Protein AF-A0A8B7P1I6-F1 (afdb_monomer_lite)

InterPro domains:
  IPR000974 Glycoside hydrolase, family 22, lysozyme [PR00137] (18-28)
  IPR000974 Glycoside hydrolase, family 22, lysozyme [PR00137] (29-44)
  IPR000974 Glycoside hydrolase, family 22, lysozyme [PR00137] (51-60)
  IPR000974 Glycoside hydrolase, family 22, lysozyme [PR00137] (61-74)
  IPR001916 Glycoside hydrolase, family 22 [PF00062] (8-75)
  IPR001916 Glycoside hydrolase, family 22 [PR00135] (1-17)
  IPR001916 Glycoside hydrolase, family 22 [PR00135] (22-31)
  IPR001916 Glycoside hydrolase, family 22 [PR00135] (32-47)
  IPR001916 Glycoside hydrolase, family 22 [PR00135] (52-63)
  IPR001916 Glycoside hydrolase, family 22 [PS51348] (1-78)
  IPR001916 Glycoside hydrolase, family 22 [PTHR11407] (8-77)
  IPR001916 Glycoside hydrolase, family 22 [SM00263] (2-76)
  IPR019799 Glycoside hydrolase family 22 domain [PS00128] (24-42)
  IPR023346 Lysozyme-like domain superfamily [SSF53955] (8-73)

Sequence (79 aa):
MIISSSAQINDYYWCNSGTGTNDCNINCDKLKDNDIADDVKCAKKIFARHGFNDAWNGWKNNCKGKNLSSYTSGCNLTC

Organism: Hyalella azteca (NCBI:txid294128)

pLDDT: mean 82.24, std 12.04, range [39.03, 93.38]

Radius of gyration: 14.02 Å; chains: 1; bounding box: 38×23×32 Å

Structure (mmCIF, N/CA/C/O backbone):
data_AF-A0A8B7P1I6-F1
#
_entry.id   AF-A0A8B7P1I6-F1
#
loop_
_atom_site.group_PDB
_atom_site.id
_atom_site.type_symbol
_atom_site.label_atom_id
_atom_site.label_alt_id
_atom_site.label_comp_id
_atom_site.label_asym_id
_atom_site.label_entity_id
_atom_site.label_seq_id
_atom_site.pdbx_PDB_ins_code
_atom_site.Cartn_x
_atom_site.Cartn_y
_atom_site.Cartn_z
_atom_site.occupancy
_atom_site.B_iso_or_equiv
_atom_site.auth_seq_id
_atom_site.auth_comp_id
_atom_site.auth_asym_id
_atom_site.auth_atom_id
_atom_site.pdbx_PDB_model_num
ATOM 1 N N . MET A 1 1 ? 7.118 11.470 -3.129 1.00 40.78 1 MET A N 1
ATOM 2 C CA . MET A 1 1 ? 5.876 11.082 -2.421 1.00 40.78 1 MET A CA 1
ATOM 3 C C . MET A 1 1 ? 4.714 11.618 -3.233 1.00 40.78 1 MET A C 1
ATOM 5 O O . MET A 1 1 ? 4.081 12.599 -2.862 1.00 40.78 1 MET A O 1
ATOM 9 N N . ILE A 1 2 ? 4.485 11.016 -4.395 1.00 39.03 2 ILE A N 1
ATOM 10 C CA . ILE A 1 2 ? 3.301 11.324 -5.186 1.00 39.03 2 ILE A CA 1
ATOM 11 C C . ILE A 1 2 ? 2.140 10.512 -4.589 1.00 39.03 2 ILE A C 1
ATOM 13 O O . ILE A 1 2 ? 1.988 9.320 -4.822 1.00 39.03 2 ILE A O 1
ATOM 17 N N . ILE A 1 3 ? 1.353 11.184 -3.749 1.00 49.44 3 ILE A N 1
ATOM 18 C CA . ILE A 1 3 ? 0.088 10.735 -3.145 1.00 49.44 3 ILE A CA 1
ATOM 19 C C . ILE A 1 3 ? -1.008 10.892 -4.213 1.00 49.44 3 ILE A C 1
ATOM 21 O O . ILE A 1 3 ? -1.772 11.847 -4.164 1.00 49.44 3 ILE A O 1
ATOM 25 N N . SER A 1 4 ? -1.065 10.059 -5.253 1.00 46.25 4 SER A N 1
ATOM 26 C CA . SER A 1 4 ? -2.217 10.117 -6.191 1.00 46.25 4 SER A CA 1
ATOM 27 C C . SER A 1 4 ? -2.835 8.777 -6.561 1.00 46.25 4 SER A C 1
ATOM 29 O O . SER A 1 4 ? -3.805 8.759 -7.304 1.00 46.25 4 SER A O 1
ATOM 31 N N . SER A 1 5 ? -2.357 7.682 -5.977 1.00 53.59 5 SER A N 1
ATOM 32 C CA . SER A 1 5 ? -3.019 6.383 -6.055 1.00 53.59 5 SER A CA 1
ATOM 33 C C . SER A 1 5 ? -3.867 6.137 -4.808 1.00 53.59 5 SER A C 1
ATOM 35 O O . SER A 1 5 ? -3.480 6.497 -3.686 1.00 53.59 5 SER A O 1
ATOM 37 N N . SER A 1 6 ? -5.023 5.498 -4.993 1.00 58.78 6 SER A N 1
ATOM 38 C CA . SER A 1 6 ? -5.985 5.066 -3.961 1.00 58.78 6 SER A CA 1
ATOM 39 C C . SER A 1 6 ? -5.319 4.379 -2.761 1.00 58.78 6 SER A C 1
ATOM 41 O O . SER A 1 6 ? -5.807 4.438 -1.634 1.00 58.78 6 SER A O 1
ATOM 43 N N . ALA A 1 7 ? -4.177 3.736 -3.014 1.00 58.75 7 ALA A N 1
ATOM 44 C CA . ALA A 1 7 ? -3.402 2.960 -2.059 1.00 58.75 7 ALA A CA 1
ATOM 45 C C . ALA A 1 7 ? -2.092 3.634 -1.600 1.00 58.75 7 ALA A C 1
ATOM 47 O O . ALA A 1 7 ? -1.272 2.962 -0.982 1.00 58.75 7 ALA A O 1
ATOM 48 N N . GLN A 1 8 ? -1.872 4.933 -1.853 1.00 71.94 8 GLN A N 1
ATOM 49 C CA . GLN A 1 8 ? -0.691 5.678 -1.368 1.00 71.94 8 GLN A CA 1
ATOM 50 C C . GLN A 1 8 ? 0.650 5.005 -1.729 1.00 71.94 8 GLN A C 1
ATOM 52 O O . GLN A 1 8 ? 1.547 4.871 -0.893 1.00 71.94 8 GLN A O 1
ATOM 57 N N . ILE A 1 9 ? 0.780 4.528 -2.968 1.00 76.19 9 ILE A N 1
ATOM 58 C CA . ILE A 1 9 ? 1.937 3.745 -3.419 1.00 76.19 9 ILE A CA 1
ATOM 59 C C . ILE A 1 9 ? 3.112 4.679 -3.757 1.00 76.19 9 ILE A C 1
ATOM 61 O O . ILE A 1 9 ? 2.965 5.620 -4.530 1.00 76.19 9 ILE A O 1
ATOM 65 N N . ASN A 1 10 ? 4.292 4.411 -3.183 1.00 79.50 10 ASN A N 1
ATOM 66 C CA . ASN A 1 10 ? 5.496 5.224 -3.394 1.00 79.50 10 ASN A CA 1
ATOM 67 C C . ASN A 1 10 ? 6.107 5.017 -4.796 1.00 79.50 10 ASN A C 1
ATOM 69 O O . ASN A 1 10 ? 6.516 3.912 -5.158 1.00 79.50 10 ASN A O 1
ATOM 73 N N . ASP A 1 11 ? 6.231 6.116 -5.532 1.00 79.94 11 ASP A N 1
ATOM 74 C CA . ASP A 1 11 ? 6.665 6.218 -6.925 1.00 79.94 11 ASP A CA 1
ATOM 75 C C . ASP A 1 11 ? 8.159 5.989 -7.176 1.00 79.94 11 ASP A C 1
ATOM 77 O O . ASP A 1 11 ? 8.563 5.754 -8.311 1.00 79.94 11 ASP A O 1
ATOM 81 N N . TYR A 1 12 ? 8.984 6.021 -6.131 1.00 79.88 12 TYR A N 1
ATOM 82 C CA . TYR A 1 12 ? 10.409 5.705 -6.231 1.00 79.88 12 TYR A CA 1
ATOM 83 C C . TYR A 1 12 ? 10.672 4.193 -6.194 1.00 79.88 12 TYR A C 1
ATOM 85 O O . TYR A 1 12 ? 11.595 3.689 -6.830 1.00 79.88 12 TYR A O 1
ATOM 93 N N . TYR A 1 13 ? 9.864 3.446 -5.440 1.00 81.62 13 TYR A N 1
ATOM 94 C CA . TYR A 1 13 ? 10.093 2.013 -5.234 1.00 81.62 13 TYR A CA 1
ATOM 95 C C . TYR A 1 13 ? 9.197 1.144 -6.110 1.00 81.62 13 TYR A C 1
ATOM 97 O O . TYR A 1 13 ? 9.646 0.121 -6.621 1.00 81.62 13 TYR A O 1
ATOM 105 N N . TRP A 1 14 ? 7.932 1.525 -6.291 1.00 85.81 14 TRP A N 1
ATOM 106 C CA . TRP A 1 14 ? 6.910 0.578 -6.738 1.00 85.81 14 TRP A CA 1
ATOM 107 C C . TRP A 1 14 ? 6.450 0.774 -8.175 1.00 85.81 14 TRP A C 1
ATOM 109 O O . TRP A 1 14 ? 6.101 -0.214 -8.808 1.00 85.81 14 TRP A O 1
ATOM 119 N N . CYS A 1 15 ? 6.484 1.986 -8.721 1.00 85.19 15 CYS A N 1
ATOM 120 C CA . CYS A 1 15 ? 6.081 2.247 -10.103 1.00 85.19 15 CYS A CA 1
ATOM 121 C C . CYS A 1 15 ? 7.145 3.044 -10.858 1.00 85.19 15 CYS A C 1
ATOM 123 O O . CYS A 1 15 ? 8.080 3.580 -10.271 1.00 85.19 15 CYS A O 1
ATOM 125 N N . ASN A 1 16 ? 7.032 3.077 -12.181 1.00 86.38 16 ASN A N 1
ATOM 126 C CA . ASN A 1 16 ? 7.928 3.808 -13.054 1.00 86.38 16 ASN A CA 1
ATOM 127 C C . ASN A 1 16 ? 7.523 5.282 -13.097 1.00 86.38 16 ASN A C 1
ATOM 129 O O . ASN A 1 16 ? 6.517 5.628 -13.716 1.00 86.38 16 ASN A O 1
ATOM 133 N N . SER A 1 17 ? 8.323 6.131 -12.458 1.00 80.00 17 SER A N 1
ATOM 134 C CA . SER A 1 17 ? 8.225 7.594 -12.522 1.00 80.00 17 SER A CA 1
ATOM 135 C C . SER A 1 17 ? 9.303 8.220 -13.424 1.00 80.00 17 SER A C 1
ATOM 137 O O . SER A 1 17 ? 9.483 9.434 -13.431 1.00 80.00 17 SER A O 1
ATOM 139 N N . GLY A 1 18 ? 10.059 7.399 -14.165 1.00 79.69 18 GLY A N 1
ATOM 140 C CA . GLY A 1 18 ? 11.287 7.798 -14.864 1.00 79.69 18 GLY A CA 1
ATOM 141 C C . GLY A 1 18 ? 12.545 7.731 -13.986 1.00 79.69 18 GLY A C 1
ATOM 142 O O . GLY A 1 18 ? 13.657 7.815 -14.501 1.00 79.69 18 GLY A O 1
ATOM 143 N N . THR A 1 19 ? 12.384 7.521 -12.676 1.00 72.69 19 THR A N 1
ATOM 144 C CA . THR A 1 19 ? 13.463 7.277 -11.706 1.00 72.69 19 THR A CA 1
ATOM 145 C C . THR A 1 19 ? 13.038 6.180 -10.720 1.00 72.69 19 THR A C 1
ATOM 147 O O . THR A 1 19 ? 11.844 5.990 -10.502 1.00 72.69 19 THR A O 1
ATOM 150 N N . GLY A 1 20 ? 13.987 5.449 -10.123 1.00 78.50 20 GLY A N 1
ATOM 151 C CA . GLY A 1 20 ? 13.690 4.441 -9.091 1.00 78.50 20 GLY A CA 1
ATOM 152 C C . GLY A 1 20 ? 13.641 2.983 -9.574 1.00 78.50 20 GLY A C 1
ATOM 153 O O . GLY A 1 20 ? 14.112 2.661 -10.663 1.00 78.50 20 GLY A O 1
ATOM 154 N N . THR A 1 21 ? 13.137 2.081 -8.722 1.00 82.38 21 THR A N 1
ATOM 155 C CA . THR A 1 21 ? 13.256 0.614 -8.896 1.00 82.38 21 THR A CA 1
ATOM 156 C C . THR A 1 21 ? 12.108 -0.005 -9.697 1.00 82.38 21 THR A C 1
ATOM 158 O O . THR A 1 21 ? 12.316 -1.004 -10.381 1.00 82.38 21 THR A O 1
ATOM 161 N N . ASN A 1 22 ? 10.916 0.608 -9.665 1.00 87.50 22 ASN A N 1
ATOM 162 C CA . ASN A 1 22 ? 9.721 0.134 -10.373 1.00 87.50 22 ASN A CA 1
ATOM 163 C C . ASN A 1 22 ? 9.398 -1.355 -10.101 1.00 87.50 22 ASN A C 1
ATOM 165 O O . ASN A 1 22 ? 9.209 -2.161 -11.015 1.00 87.50 22 ASN A O 1
ATOM 169 N N . ASP A 1 23 ? 9.310 -1.742 -8.829 1.00 86.81 23 ASP A N 1
ATOM 170 C CA . ASP A 1 23 ? 9.129 -3.145 -8.447 1.00 86.81 23 ASP A CA 1
ATOM 171 C C . ASP A 1 23 ? 7.798 -3.752 -8.917 1.00 86.81 23 ASP A C 1
ATOM 173 O O . ASP A 1 23 ? 7.720 -4.967 -9.112 1.00 86.81 23 ASP A O 1
ATOM 177 N N . CYS A 1 24 ? 6.735 -2.966 -9.100 1.00 87.12 24 CYS A N 1
ATOM 178 C CA . CYS A 1 24 ? 5.470 -3.458 -9.658 1.00 87.12 24 CYS A CA 1
ATOM 179 C C . CYS A 1 24 ? 5.462 -3.502 -11.192 1.00 87.12 24 CYS A C 1
ATOM 181 O O . CYS A 1 24 ? 4.486 -3.985 -11.764 1.00 87.12 24 CYS A O 1
ATOM 183 N N . ASN A 1 25 ? 6.553 -3.082 -11.843 1.00 89.94 25 ASN A N 1
ATOM 184 C CA . ASN A 1 25 ? 6.730 -3.060 -13.292 1.00 89.94 25 ASN A CA 1
ATOM 185 C C . ASN A 1 25 ? 5.561 -2.386 -14.030 1.00 89.94 25 ASN A C 1
ATOM 187 O O . ASN A 1 25 ? 4.983 -2.949 -14.960 1.00 89.94 25 ASN A O 1
ATOM 191 N N . ILE A 1 26 ? 5.185 -1.190 -13.580 1.00 88.75 26 ILE A N 1
ATOM 192 C CA . ILE A 1 26 ? 4.026 -0.456 -14.089 1.00 88.75 26 ILE A CA 1
ATOM 193 C C . ILE A 1 26 ? 4.300 1.045 -14.119 1.00 88.75 26 ILE A C 1
ATOM 195 O O . ILE A 1 26 ? 5.023 1.551 -13.269 1.00 88.75 26 ILE A O 1
ATOM 199 N N . ASN A 1 27 ? 3.733 1.774 -15.082 1.00 87.62 27 ASN A N 1
ATOM 200 C CA . ASN A 1 27 ? 3.809 3.236 -15.077 1.00 87.62 27 ASN A CA 1
ATOM 201 C C . ASN A 1 27 ? 2.984 3.803 -13.910 1.00 87.62 27 ASN A C 1
ATOM 203 O O . ASN A 1 27 ? 1.848 3.385 -13.704 1.00 87.62 27 ASN A O 1
ATOM 207 N N . CYS A 1 28 ? 3.536 4.766 -13.169 1.00 86.88 28 CYS A N 1
ATOM 208 C CA . CYS A 1 28 ? 2.828 5.422 -12.072 1.00 86.88 28 CYS A CA 1
ATOM 209 C C . CYS A 1 28 ? 1.508 6.082 -12.492 1.00 86.88 28 CYS A C 1
ATOM 211 O O . CYS A 1 28 ? 0.645 6.260 -11.641 1.00 86.88 28 CYS A O 1
ATOM 213 N N . ASP A 1 29 ? 1.332 6.436 -13.767 1.00 86.06 29 ASP A N 1
ATOM 214 C CA . ASP A 1 29 ? 0.065 6.993 -14.257 1.00 86.06 29 ASP A CA 1
ATOM 215 C C . ASP A 1 29 ? -1.070 5.965 -14.312 1.00 86.06 29 ASP A C 1
ATOM 217 O O . ASP A 1 29 ? -2.230 6.354 -14.228 1.00 86.06 29 ASP A O 1
ATOM 221 N N . LYS A 1 30 ? -0.753 4.664 -14.394 1.00 86.12 30 LYS A N 1
ATOM 222 C CA . LYS A 1 30 ? -1.758 3.594 -14.299 1.00 86.12 30 LYS A CA 1
ATOM 223 C C . LYS A 1 30 ? -2.355 3.485 -12.903 1.00 86.12 30 LYS A C 1
ATOM 225 O O . LYS A 1 30 ? -3.563 3.473 -12.766 1.00 86.12 30 LYS A O 1
ATOM 230 N N . LEU A 1 31 ? -1.521 3.657 -11.881 1.00 84.94 31 LEU A N 1
ATOM 231 C CA . LEU A 1 31 ? -1.969 3.680 -10.486 1.00 84.94 31 LEU A CA 1
ATOM 232 C C . LEU A 1 31 ? -2.811 4.920 -10.116 1.00 84.94 31 LEU A C 1
ATOM 234 O O . LEU A 1 31 ? -3.194 5.083 -8.963 1.00 84.94 31 LEU A O 1
ATOM 238 N N . LYS A 1 32 ? -3.017 5.865 -11.039 1.00 84.50 32 LYS A N 1
ATOM 239 C CA . LYS A 1 32 ? -3.824 7.079 -10.821 1.00 84.50 32 LYS A CA 1
ATOM 240 C C . LYS A 1 32 ? -5.098 7.083 -11.661 1.00 84.50 32 LYS A C 1
ATOM 242 O O . LYS A 1 32 ? -5.824 8.079 -11.631 1.00 84.50 32 LYS A O 1
ATOM 247 N N . ASP A 1 33 ? -5.315 6.048 -12.469 1.00 84.81 33 ASP A N 1
ATOM 248 C CA . ASP A 1 33 ? -6.513 5.942 -13.284 1.00 84.81 33 ASP A CA 1
ATOM 249 C C . ASP A 1 33 ? -7.683 5.352 -12.464 1.00 84.81 33 ASP A C 1
ATOM 251 O O . ASP A 1 33 ? -7.607 5.217 -11.242 1.00 84.81 33 ASP A O 1
ATOM 255 N N . ASN A 1 34 ? -8.834 5.141 -13.105 1.00 85.19 34 ASN A N 1
ATOM 256 C CA . ASN A 1 34 ? -10.030 4.647 -12.413 1.00 85.19 34 ASN A CA 1
ATOM 257 C C . ASN A 1 34 ? -10.062 3.112 -12.298 1.00 85.19 34 ASN A C 1
ATOM 259 O O . ASN A 1 34 ? -10.943 2.578 -11.621 1.00 85.19 34 ASN A O 1
ATOM 263 N N . ASP A 1 35 ? -9.172 2.404 -12.993 1.00 86.19 35 ASP A N 1
ATOM 264 C CA . ASP A 1 35 ? -9.016 0.962 -12.879 1.00 86.19 35 ASP A CA 1
ATOM 265 C C . ASP A 1 35 ? -8.095 0.661 -11.698 1.00 86.19 35 ASP A C 1
ATOM 267 O O . ASP A 1 35 ? -6.908 0.940 -11.713 1.00 86.19 35 ASP A O 1
ATOM 271 N N . ILE A 1 36 ? -8.654 0.080 -10.640 1.00 86.94 36 ILE A N 1
ATOM 272 C CA . ILE A 1 36 ? -7.884 -0.260 -9.438 1.00 86.94 36 ILE A CA 1
ATOM 273 C C . ILE A 1 36 ? -7.294 -1.676 -9.501 1.00 86.94 36 ILE A C 1
ATOM 275 O O . ILE A 1 36 ? -6.745 -2.162 -8.507 1.00 86.94 36 ILE A O 1
ATOM 279 N N . ALA A 1 37 ? -7.458 -2.414 -10.604 1.00 89.56 37 ALA A N 1
ATOM 280 C CA . ALA A 1 37 ? -7.011 -3.803 -10.680 1.00 89.56 37 ALA A CA 1
ATOM 281 C C . ALA A 1 37 ? -5.484 -3.923 -10.528 1.00 89.56 37 ALA A C 1
ATOM 283 O O . ALA A 1 37 ? -4.985 -4.816 -9.825 1.00 89.56 37 ALA A O 1
ATOM 284 N N . ASP A 1 38 ? -4.733 -3.017 -11.146 1.00 87.12 38 ASP A N 1
ATOM 285 C CA . ASP A 1 38 ? -3.284 -2.929 -11.024 1.00 87.12 38 ASP A CA 1
ATOM 286 C C . ASP A 1 38 ? -2.833 -2.330 -9.687 1.00 87.12 38 ASP A C 1
ATOM 288 O O . ASP A 1 38 ? -1.889 -2.873 -9.096 1.00 87.12 38 ASP A O 1
ATOM 292 N N . ASP A 1 39 ? -3.551 -1.341 -9.138 1.00 87.81 39 ASP A N 1
ATOM 293 C CA . ASP A 1 39 ? -3.361 -0.861 -7.761 1.00 87.81 39 ASP A CA 1
ATOM 294 C C . ASP A 1 39 ? -3.411 -2.018 -6.767 1.00 87.81 39 ASP A C 1
ATOM 296 O O . ASP A 1 39 ? -2.487 -2.216 -5.974 1.00 87.81 39 ASP A O 1
ATOM 300 N N . VAL A 1 40 ? -4.472 -2.827 -6.830 1.00 88.38 40 VAL A N 1
ATOM 301 C CA . VAL A 1 40 ? -4.690 -3.964 -5.929 1.00 88.38 40 VAL A CA 1
ATOM 302 C C . VAL A 1 40 ? -3.581 -5.002 -6.099 1.00 88.38 40 VAL A C 1
ATOM 304 O O . VAL A 1 40 ? -3.094 -5.560 -5.110 1.00 88.38 40 VAL A O 1
ATOM 307 N N . LYS A 1 41 ? -3.146 -5.270 -7.336 1.00 90.75 41 LYS A N 1
ATOM 308 C CA . LYS A 1 41 ? -2.052 -6.211 -7.611 1.00 90.75 41 LYS A CA 1
ATOM 309 C C . LYS A 1 41 ? -0.731 -5.727 -7.010 1.00 90.75 41 LYS A C 1
ATOM 311 O O . LYS A 1 41 ? -0.032 -6.518 -6.369 1.00 90.75 41 LYS A O 1
ATOM 316 N N . CYS A 1 42 ? -0.400 -4.449 -7.178 1.00 88.38 42 CYS A N 1
ATOM 317 C CA . CYS A 1 42 ? 0.808 -3.858 -6.613 1.00 88.38 42 CYS A CA 1
ATOM 318 C C . CYS A 1 42 ? 0.731 -3.795 -5.078 1.00 88.38 42 CYS A C 1
ATOM 320 O O . CYS A 1 42 ? 1.645 -4.259 -4.397 1.00 88.38 42 CYS A O 1
ATOM 322 N N . ALA A 1 43 ? -0.396 -3.356 -4.512 1.00 88.00 43 ALA A N 1
ATOM 323 C CA . ALA A 1 43 ? -0.622 -3.313 -3.069 1.00 88.00 43 ALA A CA 1
ATOM 324 C C . ALA A 1 43 ? -0.483 -4.696 -2.409 1.00 88.00 43 ALA A C 1
ATOM 326 O O . ALA A 1 43 ? 0.146 -4.810 -1.357 1.00 88.00 43 ALA A O 1
ATOM 327 N N . LYS A 1 44 ? -0.973 -5.772 -3.045 1.00 89.94 44 LYS A N 1
ATOM 328 C CA . LYS A 1 44 ? -0.753 -7.154 -2.573 1.00 89.94 44 LYS A CA 1
ATOM 329 C C . LYS A 1 44 ? 0.731 -7.523 -2.518 1.00 89.94 44 LYS A C 1
ATOM 331 O O . LYS A 1 44 ? 1.158 -8.171 -1.565 1.00 89.94 44 LYS A O 1
ATOM 336 N N . LYS A 1 45 ? 1.528 -7.096 -3.504 1.00 90.12 45 LYS A N 1
ATOM 337 C CA . LYS A 1 45 ? 2.982 -7.324 -3.524 1.00 90.12 45 LYS A CA 1
ATOM 338 C C . LYS A 1 45 ? 3.690 -6.567 -2.397 1.00 90.12 45 LYS A C 1
ATOM 340 O O . LYS A 1 45 ? 4.544 -7.140 -1.723 1.00 90.12 45 LYS A O 1
ATOM 345 N N . ILE A 1 46 ? 3.306 -5.313 -2.159 1.00 88.00 46 ILE A N 1
ATOM 346 C CA . ILE A 1 46 ? 3.827 -4.496 -1.052 1.00 88.00 46 ILE A CA 1
ATOM 347 C C . ILE A 1 46 ? 3.476 -5.143 0.289 1.00 88.00 46 ILE A C 1
ATOM 349 O O . ILE A 1 46 ? 4.352 -5.323 1.134 1.00 88.00 46 ILE A O 1
ATOM 353 N N . PHE A 1 47 ? 2.218 -5.558 0.460 1.00 87.56 47 PHE A N 1
ATOM 354 C CA . PHE A 1 47 ? 1.749 -6.235 1.664 1.00 87.56 47 PHE A CA 1
ATOM 355 C C . PHE A 1 47 ? 2.506 -7.544 1.921 1.00 87.56 47 PHE A C 1
ATOM 357 O O . PHE A 1 47 ? 2.903 -7.801 3.053 1.00 87.56 47 PHE A O 1
ATOM 364 N N . ALA A 1 48 ? 2.785 -8.335 0.882 1.00 89.56 48 ALA A N 1
ATOM 365 C CA . ALA A 1 48 ? 3.582 -9.552 1.018 1.00 89.56 48 ALA A CA 1
ATOM 366 C C . ALA A 1 48 ? 5.021 -9.282 1.501 1.00 89.56 48 ALA A C 1
ATOM 368 O O . ALA A 1 48 ? 5.610 -10.144 2.149 1.00 89.56 48 ALA A O 1
ATOM 369 N N . ARG A 1 49 ? 5.591 -8.102 1.206 1.00 87.06 49 ARG A N 1
ATOM 370 C CA . ARG A 1 49 ? 6.962 -7.742 1.603 1.00 87.06 49 ARG A CA 1
ATOM 371 C C . ARG A 1 49 ? 7.044 -7.030 2.957 1.00 87.06 49 ARG A C 1
ATOM 373 O O . ARG A 1 49 ? 7.954 -7.314 3.727 1.00 87.06 49 ARG A O 1
ATOM 380 N N . HIS A 1 50 ? 6.136 -6.097 3.234 1.00 85.44 50 HIS A N 1
ATOM 381 C CA . HIS A 1 50 ? 6.225 -5.175 4.378 1.00 85.44 50 HIS A CA 1
ATOM 382 C C . HIS A 1 50 ? 5.024 -5.251 5.334 1.00 85.44 50 HIS A C 1
ATOM 384 O O . HIS A 1 50 ? 5.002 -4.594 6.375 1.00 85.44 50 HIS A O 1
ATOM 390 N N . GLY A 1 51 ? 3.991 -6.022 4.988 1.00 85.31 51 GLY A N 1
ATOM 391 C CA . GLY A 1 51 ? 2.720 -6.004 5.702 1.00 85.31 51 GLY A CA 1
ATOM 392 C C . GLY A 1 51 ? 2.062 -4.618 5.701 1.00 85.31 51 GLY A C 1
ATOM 393 O O . GLY A 1 51 ? 2.452 -3.711 4.968 1.00 85.31 51 GLY A O 1
ATOM 394 N N . PHE A 1 52 ? 1.046 -4.434 6.548 1.00 77.31 52 PHE A N 1
ATOM 395 C CA . PHE A 1 52 ? 0.371 -3.135 6.675 1.00 77.31 52 PHE A CA 1
ATOM 396 C C . PHE A 1 52 ? 1.117 -2.139 7.578 1.00 77.31 52 PHE A C 1
ATOM 398 O O . PHE A 1 52 ? 1.004 -0.931 7.390 1.00 77.31 52 PHE A O 1
ATOM 405 N N . ASN A 1 53 ? 1.873 -2.634 8.564 1.00 75.69 53 ASN A N 1
ATOM 406 C CA . ASN A 1 53 ? 2.471 -1.804 9.616 1.00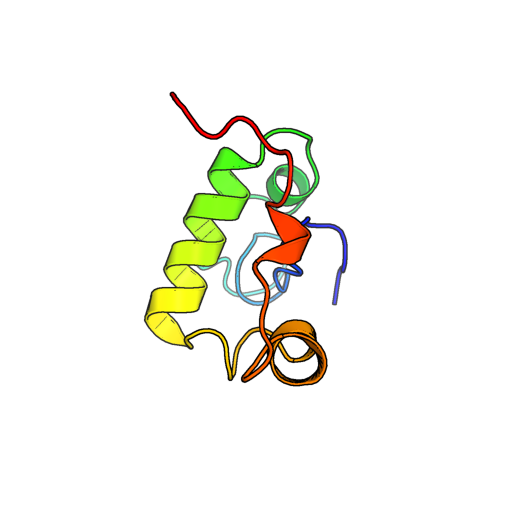 75.69 53 ASN A CA 1
ATOM 407 C C . ASN A 1 53 ? 3.608 -0.905 9.124 1.00 75.69 53 ASN A C 1
ATOM 409 O O . ASN A 1 53 ? 3.737 0.206 9.636 1.00 75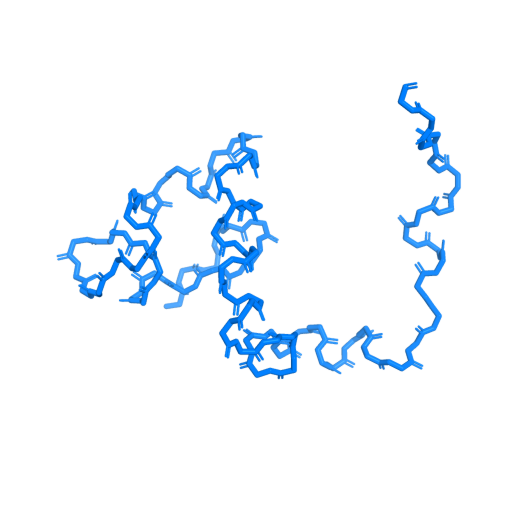.69 53 ASN A O 1
ATOM 413 N N . ASP A 1 54 ? 4.405 -1.387 8.170 1.00 75.50 54 ASP A N 1
ATOM 414 C CA . ASP A 1 54 ? 5.638 -0.712 7.753 1.00 75.50 54 ASP A CA 1
ATOM 415 C C . ASP A 1 54 ? 5.478 0.015 6.414 1.00 75.50 54 ASP A C 1
ATOM 417 O O . ASP A 1 54 ? 6.203 0.967 6.136 1.00 75.50 54 ASP A O 1
ATOM 421 N N . ALA A 1 55 ? 4.493 -0.384 5.602 1.00 76.25 55 ALA A N 1
ATOM 422 C CA . ALA A 1 55 ? 4.210 0.254 4.319 1.00 76.25 55 ALA A CA 1
ATOM 423 C C . ALA A 1 55 ? 3.165 1.383 4.400 1.00 76.25 55 ALA A C 1
ATOM 425 O O . ALA A 1 55 ? 3.242 2.323 3.610 1.00 76.25 55 ALA A O 1
ATOM 426 N N . TRP A 1 56 ? 2.223 1.351 5.357 1.00 84.19 56 TRP A N 1
ATOM 427 C CA . TRP A 1 56 ? 1.141 2.344 5.445 1.00 84.19 56 TRP A CA 1
ATOM 428 C C . TRP A 1 56 ? 0.996 2.954 6.845 1.00 84.19 56 TRP A C 1
ATOM 430 O O . TRP A 1 56 ? 0.195 2.511 7.672 1.00 84.19 56 TRP A O 1
ATOM 440 N N . ASN A 1 57 ? 1.697 4.068 7.083 1.00 83.88 57 ASN A N 1
ATOM 441 C CA . ASN A 1 57 ? 1.585 4.838 8.332 1.00 83.88 57 ASN A CA 1
ATOM 442 C C . ASN A 1 57 ? 0.150 5.320 8.614 1.00 83.88 57 ASN A C 1
ATOM 444 O O . ASN A 1 57 ? -0.293 5.308 9.762 1.00 83.88 57 ASN A O 1
ATOM 448 N N . GLY A 1 58 ? -0.600 5.698 7.571 1.00 84.50 58 GLY A N 1
ATOM 449 C CA . GLY A 1 58 ? -2.005 6.094 7.705 1.00 84.50 58 GLY A CA 1
ATOM 450 C C . GLY A 1 58 ? -2.872 4.976 8.288 1.00 84.50 58 GLY A C 1
ATOM 451 O O . GLY A 1 58 ? -3.637 5.218 9.222 1.00 84.50 58 GLY A O 1
ATOM 452 N N . TRP A 1 59 ? -2.684 3.741 7.808 1.00 87.12 59 TRP A N 1
ATOM 453 C CA . TRP A 1 59 ? -3.370 2.559 8.331 1.00 87.12 59 TRP A CA 1
ATOM 454 C C . TRP A 1 59 ? -2.935 2.241 9.765 1.00 87.12 59 TRP A C 1
ATOM 456 O O . TRP A 1 59 ? -3.778 2.001 10.631 1.00 87.12 59 TRP A O 1
ATOM 466 N N . LYS A 1 60 ? -1.628 2.304 10.053 1.00 86.94 60 LYS A N 1
ATOM 467 C CA . LYS A 1 60 ? -1.090 2.060 11.399 1.00 86.94 60 LYS A CA 1
ATOM 468 C C . LYS A 1 60 ? -1.702 2.997 12.442 1.00 86.94 60 LYS A C 1
ATOM 470 O O . LYS A 1 60 ? -2.071 2.538 13.517 1.00 86.94 60 LYS A O 1
ATOM 475 N N . ASN A 1 61 ? -1.837 4.281 12.116 1.00 87.25 61 ASN A N 1
ATOM 476 C CA . ASN A 1 61 ? -2.325 5.291 13.055 1.00 87.25 61 ASN A CA 1
ATOM 477 C C . ASN A 1 61 ? -3.855 5.299 13.186 1.00 87.25 61 ASN A C 1
ATOM 479 O O . ASN A 1 61 ? -4.385 5.608 14.253 1.00 87.25 61 ASN A O 1
ATOM 483 N N . ASN A 1 62 ? -4.581 4.968 12.113 1.00 87.88 62 ASN A N 1
ATOM 484 C CA . ASN A 1 62 ? -6.028 5.186 12.070 1.00 87.88 62 ASN A CA 1
ATOM 485 C C . ASN A 1 62 ? -6.868 3.914 12.047 1.00 87.88 62 ASN A C 1
ATOM 487 O O . ASN A 1 62 ? -8.032 3.992 12.438 1.00 87.88 62 ASN A O 1
ATOM 491 N N . CYS A 1 63 ? -6.305 2.773 11.651 1.00 88.94 63 CYS A N 1
ATOM 492 C CA . CYS A 1 63 ? -7.055 1.540 11.415 1.00 88.94 63 CYS A CA 1
ATOM 493 C C . CYS A 1 63 ? -6.620 0.387 12.328 1.00 88.94 63 CYS A C 1
ATOM 495 O O . CYS A 1 63 ? -7.458 -0.404 12.759 1.00 88.94 63 CYS A O 1
ATOM 497 N N . LYS A 1 64 ? -5.323 0.282 12.647 1.00 91.00 64 LYS A N 1
ATOM 498 C CA . LYS A 1 64 ? -4.791 -0.822 13.457 1.00 91.00 64 LYS A CA 1
ATOM 499 C C . LYS A 1 64 ? -5.465 -0.891 14.834 1.00 91.00 64 LYS A C 1
ATOM 501 O O . LYS A 1 64 ? -5.485 0.089 15.573 1.00 91.00 64 LYS A O 1
ATOM 506 N N . GLY A 1 65 ? -5.978 -2.072 15.187 1.00 91.50 65 GLY A N 1
ATOM 507 C CA . GLY A 1 65 ? -6.585 -2.341 16.496 1.00 91.50 65 GLY A CA 1
ATOM 508 C C . GLY A 1 65 ? -7.974 -1.728 16.709 1.00 91.50 65 GLY A C 1
ATOM 509 O O . GLY A 1 65 ? -8.503 -1.824 17.812 1.00 91.50 65 GLY A O 1
ATOM 510 N N . LYS A 1 66 ? -8.574 -1.111 15.683 1.00 92.62 66 LYS A N 1
ATOM 511 C CA . LYS A 1 66 ? -9.937 -0.567 15.746 1.00 92.62 66 LYS A CA 1
ATOM 512 C C . LYS A 1 66 ? -10.938 -1.519 15.099 1.00 92.62 66 LYS A C 1
ATOM 514 O O . LYS A 1 66 ? -10.585 -2.312 14.229 1.00 92.62 66 LYS A O 1
ATOM 519 N N . ASN A 1 67 ? -12.203 -1.403 15.494 1.00 92.62 67 ASN A N 1
ATOM 520 C CA . ASN A 1 67 ? -13.291 -2.036 14.761 1.00 92.62 67 ASN A CA 1
ATOM 521 C C . ASN A 1 67 ? -13.532 -1.256 13.455 1.00 92.62 67 ASN A C 1
ATOM 523 O O . ASN A 1 67 ? -13.815 -0.060 13.492 1.00 92.62 67 ASN A O 1
ATOM 527 N N . LEU A 1 68 ? -13.384 -1.935 12.315 1.00 92.31 68 LEU A N 1
ATOM 528 C CA . LEU A 1 68 ? -13.527 -1.355 10.975 1.00 92.31 68 LEU A CA 1
ATOM 529 C C . LEU A 1 68 ? -14.822 -1.789 10.271 1.00 92.31 68 LEU A C 1
ATOM 531 O O . LEU A 1 68 ? -14.985 -1.510 9.087 1.00 92.31 68 LEU A O 1
ATOM 535 N N . SER A 1 69 ? -15.752 -2.456 10.964 1.00 91.25 69 SER A N 1
ATOM 536 C CA . SER A 1 69 ? -16.989 -2.961 10.352 1.00 91.25 69 SER A CA 1
ATOM 537 C C . SER A 1 69 ? -17.866 -1.849 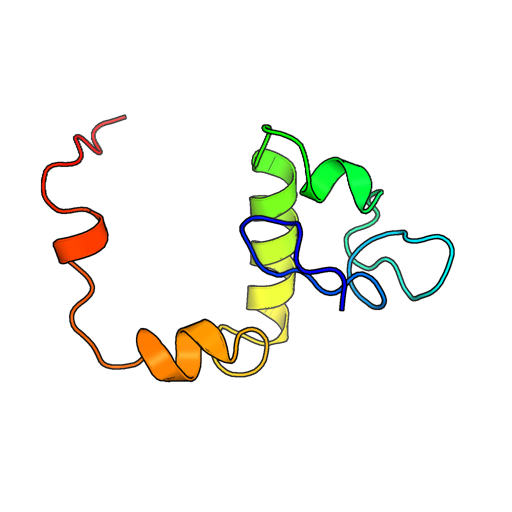9.771 1.00 91.25 69 SER A C 1
ATOM 539 O O . SER A 1 69 ? -18.656 -2.098 8.868 1.00 91.25 69 SER A O 1
ATOM 541 N N . SER A 1 70 ? -17.718 -0.614 10.257 1.00 93.38 70 SER A N 1
ATOM 542 C CA . SER A 1 70 ? -18.426 0.553 9.728 1.00 93.38 70 SER A CA 1
ATOM 543 C C . SER A 1 70 ? -18.065 0.877 8.276 1.00 93.38 70 SER A C 1
ATOM 545 O O . SER A 1 70 ? -18.921 1.381 7.559 1.00 93.38 70 SER A O 1
ATOM 547 N N . TYR A 1 71 ? -16.849 0.557 7.816 1.00 89.81 71 T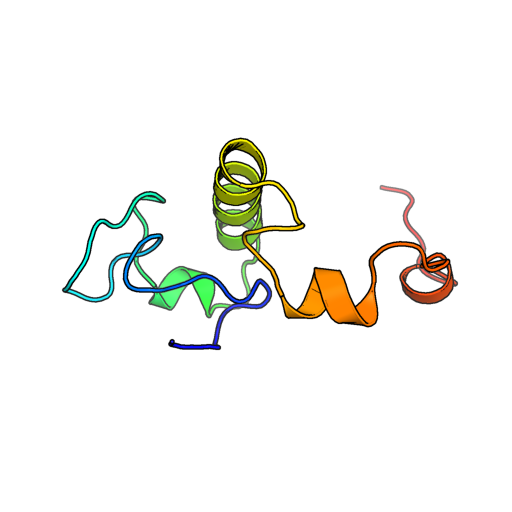YR A N 1
ATOM 548 C CA . TYR A 1 71 ? -16.404 0.856 6.447 1.00 89.81 71 TYR A CA 1
ATOM 549 C C . TYR A 1 71 ? -17.121 0.021 5.381 1.00 89.81 71 TYR A C 1
ATOM 551 O O . TYR A 1 71 ? -17.163 0.419 4.222 1.00 89.81 71 TYR A O 1
ATOM 559 N N . THR A 1 72 ? -17.681 -1.125 5.764 1.00 92.19 72 THR A N 1
ATOM 560 C CA . THR A 1 72 ? -18.455 -2.009 4.881 1.00 92.19 72 THR A CA 1
ATOM 561 C C . THR A 1 72 ? -19.916 -2.129 5.313 1.00 92.19 72 THR A C 1
ATOM 563 O O . THR A 1 72 ? -20.678 -2.913 4.745 1.00 92.19 72 THR A O 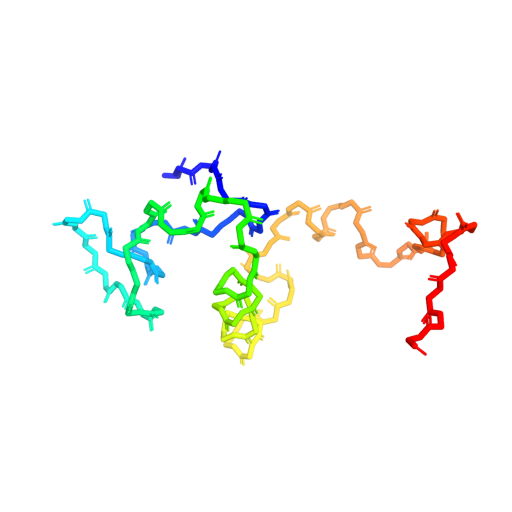1
ATOM 566 N N . SER A 1 73 ? -20.329 -1.363 6.325 1.00 93.31 73 SER A N 1
ATOM 567 C CA . SER A 1 73 ? -21.691 -1.393 6.846 1.00 93.31 73 SER A CA 1
ATOM 568 C C . SER A 1 73 ? -22.663 -0.842 5.806 1.00 93.31 73 SER A C 1
ATOM 570 O O . SER A 1 73 ? -22.535 0.299 5.371 1.00 93.31 73 SER A O 1
ATOM 572 N N . GLY A 1 74 ? -23.661 -1.643 5.430 1.00 90.94 74 GLY A N 1
ATOM 573 C CA . GLY A 1 74 ? -24.644 -1.278 4.406 1.00 90.94 74 GLY A CA 1
ATOM 574 C C . GLY A 1 74 ? -24.184 -1.521 2.964 1.00 90.94 74 GLY A C 1
ATOM 575 O O . GLY A 1 74 ? -24.953 -1.269 2.040 1.00 90.94 74 GLY A O 1
ATOM 576 N N . CYS A 1 75 ? -22.973 -2.045 2.749 1.00 91.75 75 CYS A N 1
ATOM 577 C CA . CYS A 1 75 ? -22.543 -2.508 1.432 1.00 91.75 75 CYS A CA 1
ATOM 578 C C . CYS A 1 75 ? -23.152 -3.883 1.128 1.00 91.75 75 CYS A C 1
ATOM 580 O O . CYS A 1 75 ? -23.061 -4.799 1.948 1.00 91.75 75 CYS A O 1
ATOM 582 N N . ASN A 1 76 ? -23.718 -4.060 -0.070 1.00 90.38 76 ASN A N 1
ATOM 583 C CA . ASN A 1 76 ? -24.077 -5.389 -0.552 1.00 90.38 76 ASN A CA 1
ATOM 584 C C . ASN A 1 76 ? -22.837 -6.059 -1.158 1.00 90.38 76 ASN A C 1
ATOM 586 O O . ASN A 1 76 ? -22.453 -5.764 -2.286 1.00 90.38 76 ASN A O 1
ATOM 590 N N . LEU A 1 77 ? -22.190 -6.915 -0.367 1.00 85.50 77 LEU A N 1
ATOM 591 C CA . LEU A 1 77 ? -20.950 -7.602 -0.738 1.00 85.50 77 LEU A CA 1
ATOM 592 C C . LEU A 1 77 ? -21.183 -8.986 -1.358 1.00 85.50 77 LEU A C 1
ATOM 594 O O . LEU A 1 77 ? -20.236 -9.762 -1.479 1.00 85.50 77 LEU A O 1
ATOM 598 N N . THR A 1 78 ? -22.419 -9.335 -1.716 1.00 81.06 78 THR A N 1
ATOM 599 C CA . THR A 1 78 ? -22.669 -10.575 -2.454 1.00 81.06 78 THR A CA 1
ATOM 600 C C . THR A 1 78 ? -22.261 -10.380 -3.909 1.00 81.06 78 THR A C 1
ATOM 602 O O . THR A 1 78 ? -22.802 -9.500 -4.580 1.00 81.06 78 THR A O 1
ATOM 605 N N . CYS A 1 79 ? -21.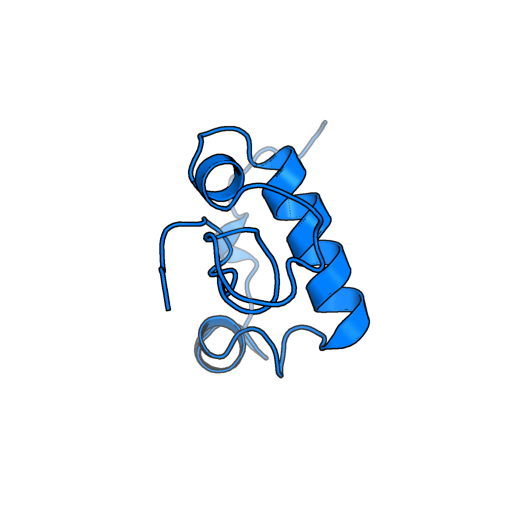297 -11.182 -4.355 1.00 53.19 79 CYS A N 1
ATOM 606 C CA . CYS A 1 79 ? -20.871 -11.265 -5.748 1.00 53.19 79 CYS A CA 1
ATOM 607 C C . CYS A 1 79 ? -21.939 -11.913 -6.633 1.00 53.19 79 CYS A C 1
ATOM 609 O O . CYS A 1 79 ? -22.607 -12.854 -6.143 1.00 53.19 79 CYS A O 1
#

Foldseek 3Di:
DPCQAPLRDDCQDDCPPVHHDNVLVHHVVVSNDPDCPSVVVSVVVVCVPQNCCGRPPPCVVPPPPDDPVVVCPPPPPDD

Secondary structure (DSSP, 8-state):
----STT---TTTTSBSSSS--TT-SBTTGGGSS--HHHHHHHHHHHHHHHHHHH-HHHHHHTTTS--GGGGTT-----